Protein AF-A0AAV4V3L5-F1 (afdb_monomer_lite)

Foldseek 3Di:
DVVVLVVVLVVLVVVLVVVLVVLVVVLVPDPPSVVVPVSNVVSVVVNVVSVVVSVVVVVLSPDPVNDDDDDPVRDDPDPDD

pLDDT: mean 86.72, std 9.07, range [65.06, 97.44]

Organism: Caerostris extrusa (NCBI:txid172846)

Sequence (81 aa):
MPFHTFFGVGLFVMAVATAEMGITEKLVWTDNYSSGIPEGNMGNSLGLCLVVFAFLIVFITTHSAYKRQPLPEELPSQPLN

InterPro domains:
  IPR006593 Cytochrome b561/ferric reductase, transmembrane domain [PS50939] (1-62)
  IPR043205 Cytochrome b561/Cytochrome b reductase 1-like [PTHR10106] (1-68)

Radius of gyration: 21.02 Å; chains: 1; bounding box: 44×18×68 Å

Secondary structure (DSSP, 8-state):
-HHHHHHHHHHHHHHHHHHHHHHHHHHHTSTTGGGT-HHHHHHHHHHHHHHHHHHHHHHHHH-GGGSPPPPGGGSPPPPP-

Structure (mmCIF, N/CA/C/O backbone):
data_AF-A0AAV4V3L5-F1
#
_entry.id   AF-A0AAV4V3L5-F1
#
loop_
_atom_site.group_PDB
_atom_site.id
_atom_site.type_symbol
_atom_site.label_atom_id
_atom_site.label_alt_id
_atom_site.label_comp_id
_atom_site.label_asym_id
_atom_site.label_entity_id
_atom_site.label_seq_id
_atom_site.pdbx_PDB_ins_code
_atom_site.Cartn_x
_atom_site.Cartn_y
_atom_site.Cartn_z
_atom_site.occupancy
_atom_site.B_iso_or_equiv
_atom_site.auth_seq_id
_atom_site.auth_comp_id
_atom_site.auth_asym_id
_atom_site.auth_atom_id
_atom_site.pdbx_PDB_model_num
ATOM 1 N N . MET A 1 1 ? -7.461 3.185 21.599 1.00 78.38 1 MET A N 1
ATOM 2 C CA . MET A 1 1 ? -6.716 4.463 21.585 1.00 78.38 1 MET A CA 1
ATOM 3 C C . MET A 1 1 ? -6.795 5.063 20.180 1.00 78.38 1 MET A C 1
ATOM 5 O O . MET A 1 1 ? -6.251 4.448 19.272 1.00 78.38 1 MET A O 1
ATOM 9 N N . PRO A 1 2 ? -7.505 6.190 19.971 1.00 83.81 2 PRO A N 1
ATOM 10 C CA . PRO A 1 2 ? -7.881 6.681 18.634 1.00 83.81 2 PRO A CA 1
ATOM 11 C C . PRO A 1 2 ? -6.686 7.091 17.760 1.00 83.81 2 PRO A C 1
ATOM 13 O O . PRO A 1 2 ? -6.665 6.786 16.571 1.00 83.81 2 PRO A O 1
ATOM 16 N N . PHE A 1 3 ? -5.655 7.702 18.353 1.00 91.75 3 PHE A N 1
ATOM 17 C CA . PHE A 1 3 ? -4.451 8.112 17.624 1.00 91.75 3 PHE A CA 1
ATOM 18 C C . PHE A 1 3 ? -3.668 6.927 17.049 1.00 91.75 3 PHE A C 1
ATOM 20 O O . PHE A 1 3 ? -3.235 6.983 15.905 1.00 91.75 3 PHE A O 1
ATOM 27 N N . HIS A 1 4 ? -3.526 5.833 17.804 1.00 91.94 4 HIS A N 1
ATOM 28 C CA . HIS A 1 4 ? -2.788 4.651 17.348 1.00 91.94 4 HIS A CA 1
ATOM 29 C C . HIS A 1 4 ? -3.410 4.037 16.087 1.00 91.94 4 HIS A C 1
ATOM 31 O O . HIS A 1 4 ? -2.698 3.721 15.140 1.00 91.94 4 HIS A O 1
ATOM 37 N N . THR A 1 5 ? -4.740 3.921 16.044 1.00 90.00 5 THR A N 1
ATOM 38 C CA . THR A 1 5 ? -5.450 3.390 14.872 1.00 90.00 5 THR A CA 1
ATOM 39 C C . THR A 1 5 ? -5.321 4.322 13.667 1.00 90.00 5 THR A C 1
ATOM 41 O O . THR A 1 5 ? -5.073 3.845 12.565 1.00 90.00 5 THR A O 1
ATOM 44 N N . PHE A 1 6 ? -5.417 5.640 13.872 1.00 90.25 6 PHE A N 1
ATOM 45 C CA . PHE A 1 6 ? -5.232 6.620 12.799 1.00 90.25 6 PHE A CA 1
ATOM 46 C C . PHE A 1 6 ? -3.826 6.549 12.187 1.00 90.25 6 PHE A C 1
ATOM 48 O O . PHE A 1 6 ? -3.689 6.382 10.976 1.00 90.25 6 PHE A O 1
ATOM 55 N N . PHE A 1 7 ? -2.780 6.606 13.017 1.00 94.62 7 PHE A N 1
ATOM 56 C CA . PHE A 1 7 ? -1.400 6.509 12.537 1.00 94.62 7 PHE A CA 1
ATOM 57 C C . PHE A 1 7 ? -1.087 5.138 11.935 1.00 94.62 7 PHE A C 1
ATOM 59 O O . PHE A 1 7 ? -0.365 5.076 10.948 1.00 94.62 7 PHE A O 1
ATOM 66 N N . GLY A 1 8 ? -1.649 4.052 12.471 1.00 94.31 8 GLY A N 1
ATOM 67 C CA . GLY A 1 8 ? -1.469 2.710 11.915 1.00 94.31 8 GLY A CA 1
ATOM 68 C C . GLY A 1 8 ? -2.015 2.589 10.492 1.00 94.31 8 GLY A C 1
ATOM 69 O O . GLY A 1 8 ? -1.304 2.137 9.597 1.00 94.31 8 GLY A O 1
ATOM 70 N N . VAL A 1 9 ? -3.246 3.057 10.259 1.00 94.38 9 VAL A N 1
ATOM 71 C CA . VAL A 1 9 ? -3.844 3.067 8.913 1.00 94.38 9 VAL A CA 1
ATOM 72 C C . VAL A 1 9 ? -3.085 4.023 7.987 1.00 94.38 9 VAL A C 1
ATOM 74 O O . VAL A 1 9 ? -2.789 3.663 6.850 1.00 94.38 9 VAL A O 1
ATOM 77 N N . GLY A 1 10 ? -2.704 5.208 8.473 1.00 95.12 10 GLY A N 1
ATOM 78 C CA . GLY A 1 10 ? -1.921 6.172 7.696 1.00 95.12 10 GLY A CA 1
ATOM 79 C C . GLY A 1 10 ? -0.554 5.629 7.264 1.00 95.12 10 GLY A C 1
ATOM 80 O O . GLY A 1 10 ? -0.194 5.735 6.094 1.00 95.12 10 GLY A O 1
ATOM 81 N N . LEU A 1 11 ? 0.186 4.992 8.176 1.00 96.88 11 LEU A N 1
ATOM 82 C CA . LEU A 1 11 ? 1.474 4.360 7.872 1.00 96.88 11 LEU A CA 1
ATOM 83 C C . LEU A 1 11 ? 1.329 3.210 6.879 1.00 96.88 11 LEU A C 1
ATOM 85 O O . LEU A 1 11 ? 2.175 3.063 6.003 1.00 96.88 11 LEU A O 1
ATOM 89 N N . PHE A 1 12 ? 0.258 2.422 6.982 1.00 95.81 12 PHE A N 1
ATOM 90 C CA . PHE A 1 12 ? -0.020 1.357 6.024 1.00 95.81 12 PHE A CA 1
ATOM 91 C C . PHE A 1 12 ? -0.234 1.906 4.606 1.00 95.81 12 PHE A C 1
ATOM 93 O O . PHE A 1 12 ? 0.394 1.425 3.666 1.00 95.81 12 PHE A O 1
ATOM 100 N N . VAL A 1 13 ? -1.046 2.959 4.453 1.00 96.25 13 VAL A N 1
ATOM 101 C CA . VAL A 1 13 ? -1.263 3.613 3.149 1.00 96.25 13 VAL A CA 1
ATOM 102 C C . VAL A 1 13 ? 0.040 4.203 2.602 1.00 96.25 13 VAL A C 1
ATOM 104 O O . VAL A 1 13 ? 0.357 4.005 1.431 1.00 96.25 13 VAL A O 1
ATOM 107 N N . MET A 1 14 ? 0.830 4.874 3.446 1.00 96.62 14 MET A N 1
ATOM 108 C CA . MET A 1 14 ? 2.132 5.420 3.047 1.00 96.62 14 MET A CA 1
ATOM 109 C C . MET A 1 14 ? 3.111 4.325 2.608 1.00 96.62 14 MET A C 1
ATOM 111 O O . MET A 1 14 ? 3.795 4.498 1.606 1.00 96.62 14 MET A O 1
ATOM 115 N N . ALA A 1 15 ? 3.152 3.186 3.303 1.00 97.44 15 ALA A N 1
ATOM 116 C CA . ALA A 1 15 ? 4.008 2.062 2.931 1.00 97.44 15 ALA A CA 1
ATOM 117 C C . ALA A 1 15 ? 3.641 1.483 1.554 1.00 97.44 15 ALA A C 1
ATOM 119 O O . ALA A 1 15 ? 4.532 1.169 0.764 1.00 97.44 15 ALA A O 1
ATOM 120 N N . VAL A 1 16 ? 2.343 1.390 1.241 1.00 96.56 16 VAL A N 1
ATOM 121 C CA . VAL A 1 16 ? 1.866 0.964 -0.085 1.00 96.56 16 VAL A CA 1
ATOM 122 C C . VAL A 1 16 ? 2.267 1.981 -1.154 1.00 96.56 16 VAL A C 1
ATOM 124 O O . VAL A 1 16 ? 2.818 1.590 -2.179 1.00 96.56 16 VAL A O 1
ATOM 127 N N . ALA A 1 17 ? 2.091 3.280 -0.891 1.00 95.69 17 ALA A N 1
ATOM 128 C CA . ALA A 1 17 ? 2.513 4.335 -1.812 1.00 95.69 17 ALA A CA 1
ATOM 129 C C . ALA A 1 17 ? 4.032 4.313 -2.071 1.00 95.69 17 ALA A C 1
ATOM 131 O O . ALA A 1 17 ? 4.473 4.475 -3.207 1.00 95.69 17 ALA A O 1
ATOM 132 N N . THR A 1 18 ? 4.848 4.066 -1.041 1.00 96.88 18 THR A N 1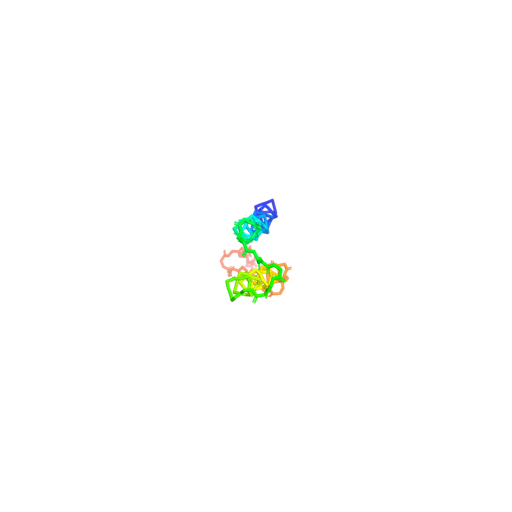
ATOM 133 C CA . THR A 1 18 ? 6.301 3.895 -1.198 1.00 96.88 18 THR A CA 1
ATOM 134 C C . THR A 1 18 ? 6.644 2.653 -2.024 1.00 96.88 18 THR A C 1
ATOM 136 O O . THR A 1 18 ? 7.553 2.711 -2.851 1.00 96.88 18 THR A O 1
ATOM 139 N N . ALA A 1 19 ? 5.916 1.545 -1.854 1.00 95.56 19 ALA A N 1
ATOM 140 C CA . ALA A 1 19 ? 6.115 0.346 -2.667 1.00 95.56 19 ALA A CA 1
ATOM 141 C C . ALA A 1 19 ? 5.793 0.598 -4.152 1.00 95.56 19 ALA A C 1
ATOM 143 O O . ALA A 1 19 ? 6.584 0.222 -5.018 1.00 95.56 19 ALA A O 1
ATOM 144 N N . GLU A 1 20 ? 4.688 1.286 -4.456 1.00 93.62 20 GLU A N 1
ATOM 145 C CA . GLU A 1 20 ? 4.347 1.674 -5.833 1.00 93.62 20 GLU A CA 1
ATOM 146 C C . GLU A 1 20 ? 5.364 2.641 -6.445 1.00 93.62 20 GLU A C 1
ATOM 148 O O . GLU A 1 20 ? 5.716 2.507 -7.620 1.00 93.62 20 GLU A O 1
ATOM 153 N N . MET A 1 21 ? 5.878 3.584 -5.650 1.00 94.62 21 MET A N 1
ATOM 154 C CA . MET A 1 21 ? 6.935 4.497 -6.082 1.00 94.62 21 MET A CA 1
ATOM 155 C C . MET A 1 21 ? 8.198 3.725 -6.479 1.00 94.62 21 MET A C 1
ATOM 157 O O . MET A 1 21 ? 8.706 3.941 -7.574 1.00 94.62 21 MET A O 1
ATOM 161 N N . GLY A 1 22 ? 8.639 2.757 -5.667 1.00 93.06 22 GLY A N 1
ATOM 162 C CA . GLY A 1 22 ? 9.803 1.922 -5.986 1.00 93.06 22 GLY A CA 1
ATOM 163 C C . GLY A 1 22 ? 9.608 1.031 -7.222 1.00 93.06 22 GLY A C 1
ATOM 164 O O . GLY A 1 22 ? 10.532 0.865 -8.022 1.00 93.06 22 GLY A O 1
ATOM 165 N N . ILE A 1 23 ? 8.399 0.492 -7.429 1.00 90.69 23 ILE A N 1
ATOM 166 C CA . ILE A 1 23 ? 8.055 -0.238 -8.663 1.00 90.69 23 ILE A CA 1
ATOM 167 C C . ILE A 1 23 ? 8.150 0.710 -9.866 1.00 90.69 23 ILE A C 1
ATOM 169 O O . ILE A 1 23 ? 8.790 0.382 -10.864 1.00 90.69 23 ILE A O 1
ATOM 173 N N . THR A 1 24 ? 7.562 1.902 -9.756 1.00 87.88 24 THR A N 1
ATOM 174 C CA . THR A 1 24 ? 7.557 2.904 -10.830 1.00 87.88 24 THR A CA 1
ATOM 175 C C . THR A 1 24 ? 8.969 3.367 -11.168 1.00 87.88 24 THR A C 1
ATOM 177 O O . THR A 1 24 ? 9.319 3.415 -12.342 1.00 87.88 24 THR A O 1
ATOM 180 N N . GLU A 1 25 ? 9.810 3.635 -10.168 1.00 89.38 25 GLU A N 1
ATOM 181 C CA . GLU A 1 25 ? 11.227 3.954 -10.353 1.00 89.38 25 GLU A CA 1
ATOM 182 C C . GLU A 1 25 ? 11.926 2.864 -11.175 1.00 89.38 25 GLU A C 1
ATOM 184 O O . GLU A 1 25 ? 12.512 3.143 -12.225 1.00 89.38 25 GLU A O 1
ATOM 189 N N . LYS A 1 26 ? 11.792 1.594 -10.776 1.00 86.12 26 LYS A N 1
ATOM 190 C CA . LYS A 1 26 ? 12.419 0.484 -11.505 1.00 86.12 26 LYS A CA 1
ATOM 191 C C . LYS A 1 26 ? 11.943 0.383 -12.963 1.00 86.12 26 LYS A C 1
ATOM 193 O O . LYS A 1 26 ? 12.746 0.062 -13.845 1.00 86.12 26 LYS A O 1
ATOM 198 N N . LEU A 1 27 ? 10.663 0.648 -13.212 1.00 84.56 27 LEU A N 1
ATOM 199 C CA . LEU A 1 27 ? 10.060 0.609 -14.546 1.00 84.56 27 LEU A CA 1
ATOM 200 C C . LEU A 1 27 ? 10.469 1.816 -15.408 1.00 84.56 27 LEU A C 1
ATOM 202 O O . LEU A 1 27 ? 10.710 1.648 -16.600 1.00 84.56 27 LEU A O 1
ATOM 206 N N . VAL A 1 28 ? 10.605 3.008 -14.823 1.00 83.19 28 VAL A N 1
ATOM 207 C CA . VAL A 1 28 ? 11.007 4.239 -15.530 1.00 83.19 28 VAL A CA 1
ATOM 208 C C . VAL A 1 28 ? 12.452 4.166 -16.027 1.00 83.19 28 VAL A C 1
ATOM 210 O O . VAL A 1 28 ? 12.739 4.640 -17.123 1.00 83.19 28 VAL A O 1
ATOM 213 N N . TRP A 1 29 ? 13.353 3.539 -15.266 1.00 84.19 29 TRP A N 1
ATOM 214 C CA . TRP A 1 29 ? 14.744 3.313 -15.688 1.00 84.19 29 TRP A CA 1
ATOM 215 C C . TRP A 1 29 ? 14.940 2.072 -16.570 1.00 84.19 29 TRP A C 1
ATOM 217 O O . TRP A 1 29 ? 16.077 1.695 -16.854 1.00 84.19 29 TRP A O 1
ATOM 227 N N . THR A 1 30 ? 13.858 1.423 -17.002 1.00 80.06 30 THR A N 1
ATOM 228 C CA . THR A 1 30 ? 13.922 0.312 -17.954 1.00 80.06 30 THR A CA 1
ATOM 229 C C . THR A 1 30 ? 13.741 0.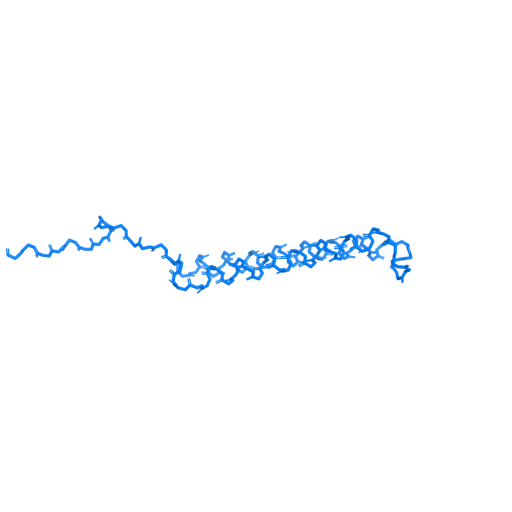825 -19.381 1.00 80.06 30 THR A C 1
ATOM 231 O O . THR A 1 30 ? 12.787 1.544 -19.686 1.00 80.06 30 THR A O 1
ATOM 234 N N . ASP A 1 31 ? 14.644 0.423 -20.278 1.00 73.06 31 ASP A N 1
ATOM 235 C CA . ASP A 1 31 ? 14.546 0.755 -21.697 1.00 73.06 31 ASP A CA 1
ATOM 236 C C . ASP A 1 31 ? 13.238 0.225 -22.300 1.00 73.06 31 ASP A C 1
ATOM 238 O O . ASP A 1 31 ? 12.838 -0.918 -22.086 1.00 73.06 31 ASP A O 1
ATOM 242 N N . ASN A 1 32 ? 12.584 1.054 -23.114 1.00 72.31 32 ASN A N 1
ATOM 243 C CA . ASN A 1 32 ? 11.372 0.698 -23.857 1.00 72.31 32 ASN A CA 1
ATOM 244 C C . ASN A 1 32 ? 10.150 0.298 -23.0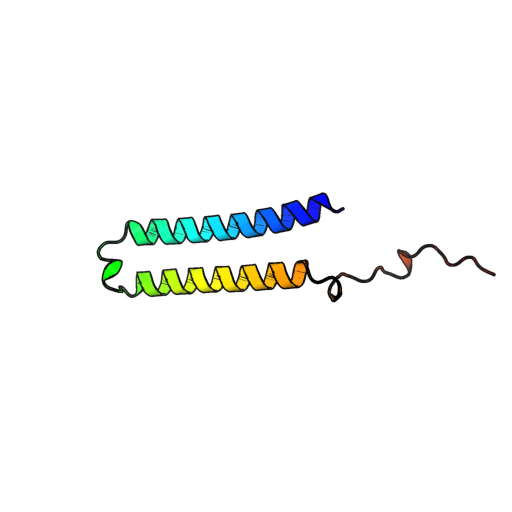01 1.00 72.31 32 ASN A C 1
ATOM 246 O O . ASN A 1 32 ? 9.295 -0.447 -23.483 1.00 72.31 32 ASN A O 1
ATOM 250 N N . TYR A 1 33 ? 9.974 0.842 -21.791 1.00 74.56 33 TYR A N 1
ATOM 251 C CA . TYR A 1 33 ? 8.751 0.633 -20.991 1.00 74.56 33 TYR A CA 1
ATOM 252 C C . TYR A 1 33 ? 7.445 0.891 -21.778 1.00 74.56 33 TYR A C 1
ATOM 254 O O . TYR A 1 33 ? 6.503 0.101 -21.722 1.00 74.56 33 TYR A O 1
ATOM 262 N N . SER A 1 34 ? 7.418 1.942 -22.609 1.00 75.50 34 SER A N 1
ATOM 263 C CA . SER A 1 34 ? 6.257 2.296 -23.443 1.00 75.50 34 SER A CA 1
ATOM 264 C C . SER A 1 34 ? 5.916 1.265 -24.529 1.00 75.50 34 SER A C 1
ATOM 266 O O . SER A 1 34 ? 4.848 1.360 -25.130 1.00 75.50 34 SER A O 1
ATOM 268 N N . SER A 1 35 ? 6.797 0.299 -24.807 1.00 77.38 35 SER A N 1
ATOM 269 C CA . SER A 1 35 ? 6.543 -0.756 -25.796 1.00 77.38 35 SER A CA 1
ATOM 270 C C . SER A 1 35 ? 5.731 -1.936 -25.242 1.00 77.38 35 SER A C 1
ATOM 272 O O . SER A 1 35 ? 5.470 -2.890 -25.970 1.00 77.38 35 SER A O 1
ATOM 274 N N . GLY A 1 36 ? 5.301 -1.874 -23.973 1.00 71.12 36 GLY A N 1
ATOM 275 C CA . GLY A 1 36 ? 4.517 -2.946 -23.355 1.00 71.12 36 GLY A CA 1
ATOM 276 C C . GLY A 1 36 ? 5.346 -4.203 -23.097 1.00 71.12 36 GLY A C 1
ATOM 277 O O . GLY A 1 36 ? 4.856 -5.319 -23.272 1.00 71.12 36 GLY A O 1
ATOM 278 N N . ILE A 1 37 ? 6.613 -4.028 -22.708 1.00 79.25 37 ILE A N 1
ATOM 279 C CA . ILE A 1 37 ? 7.484 -5.140 -22.321 1.00 79.25 37 ILE A CA 1
ATOM 280 C C . ILE A 1 37 ? 6.841 -5.970 -21.193 1.00 79.25 37 ILE A C 1
ATOM 282 O O . ILE A 1 37 ? 6.228 -5.399 -20.284 1.00 79.25 37 ILE A O 1
ATOM 286 N N . PRO A 1 38 ? 6.998 -7.308 -21.200 1.00 81.44 38 PRO A N 1
ATOM 287 C CA . PRO A 1 38 ? 6.388 -8.188 -20.200 1.00 81.44 38 PRO A CA 1
ATOM 288 C C . PRO A 1 38 ? 6.685 -7.787 -18.747 1.00 81.44 38 PRO A C 1
ATOM 290 O O . PRO A 1 38 ? 5.812 -7.884 -17.886 1.00 81.44 38 PRO A O 1
ATOM 293 N N . GLU A 1 39 ? 7.891 -7.277 -18.484 1.00 81.62 39 GLU A N 1
ATOM 294 C CA . GLU A 1 39 ? 8.308 -6.773 -17.169 1.00 81.62 39 GLU A CA 1
ATOM 295 C C . GLU A 1 39 ? 7.478 -5.565 -16.711 1.00 81.62 39 GLU A C 1
ATOM 297 O O . GLU A 1 39 ? 7.080 -5.495 -15.547 1.00 81.62 39 GLU A O 1
ATOM 302 N N . GLY A 1 40 ? 7.142 -4.652 -17.628 1.00 85.06 40 GLY A N 1
ATOM 303 C CA . GLY A 1 40 ? 6.290 -3.498 -17.341 1.00 85.06 40 GLY A CA 1
ATOM 304 C C . GLY A 1 40 ? 4.862 -3.912 -16.990 1.00 85.06 40 GLY A C 1
ATOM 305 O O . GLY A 1 40 ? 4.296 -3.444 -16.001 1.00 85.06 40 GLY A O 1
ATOM 306 N N . ASN A 1 41 ? 4.291 -4.853 -17.744 1.00 87.31 41 ASN A N 1
ATOM 307 C CA . ASN A 1 41 ? 2.942 -5.360 -17.477 1.00 87.31 41 ASN A CA 1
ATOM 308 C C . ASN A 1 41 ? 2.861 -6.103 -16.137 1.00 87.31 41 ASN A C 1
ATOM 310 O O . ASN A 1 41 ? 1.877 -5.947 -15.409 1.00 87.31 41 ASN A O 1
ATOM 314 N N . MET A 1 42 ? 3.892 -6.878 -15.788 1.00 87.88 42 MET A N 1
ATOM 315 C CA . MET A 1 42 ? 3.973 -7.561 -14.497 1.00 87.88 42 MET A CA 1
ATOM 316 C C . MET A 1 42 ? 4.102 -6.560 -13.339 1.00 87.88 42 MET A C 1
ATOM 318 O O . MET A 1 42 ? 3.385 -6.697 -12.348 1.00 87.88 42 MET A O 1
ATOM 322 N N . GLY A 1 43 ? 4.936 -5.524 -13.485 1.00 89.69 43 GLY A N 1
ATOM 323 C CA . GLY A 1 43 ? 5.072 -4.448 -12.496 1.00 89.69 43 GLY A CA 1
ATOM 324 C C . GLY A 1 43 ? 3.763 -3.687 -12.259 1.00 89.69 43 GLY A C 1
ATOM 325 O O . GLY A 1 43 ? 3.342 -3.529 -11.115 1.00 89.69 43 GLY A O 1
ATOM 326 N N . ASN A 1 44 ? 3.063 -3.305 -13.330 1.00 90.38 44 ASN A N 1
ATOM 327 C CA . ASN A 1 44 ? 1.762 -2.631 -13.234 1.00 90.38 44 ASN A CA 1
ATOM 328 C C . ASN A 1 44 ? 0.682 -3.518 -12.606 1.00 90.38 44 ASN A C 1
ATOM 330 O O . ASN A 1 44 ? -0.113 -3.049 -11.794 1.00 90.38 44 ASN A O 1
ATOM 334 N N . SER A 1 45 ? 0.662 -4.807 -12.956 1.00 92.06 45 SER A N 1
ATOM 335 C CA . SER A 1 45 ? -0.282 -5.765 -12.368 1.00 92.06 45 SER A CA 1
ATOM 336 C C . SER A 1 45 ? -0.031 -5.934 -10.869 1.00 92.06 45 SER A C 1
ATOM 338 O O . SER A 1 45 ? -0.979 -5.980 -10.088 1.00 92.06 45 SER A O 1
ATOM 340 N N . LEU A 1 46 ? 1.240 -5.974 -10.454 1.00 92.94 46 LEU A N 1
ATOM 341 C CA . LEU A 1 46 ? 1.623 -6.013 -9.045 1.00 92.94 46 LEU A CA 1
ATOM 342 C C . LEU A 1 46 ? 1.184 -4.737 -8.307 1.00 92.94 46 LEU A C 1
ATOM 344 O O . LEU A 1 46 ? 0.588 -4.847 -7.238 1.00 92.94 46 LEU A O 1
ATOM 348 N N . GLY A 1 47 ? 1.419 -3.554 -8.886 1.00 93.81 47 GLY A N 1
ATOM 349 C CA . GLY A 1 47 ? 0.965 -2.272 -8.328 1.00 93.81 47 GLY A CA 1
ATOM 350 C C . GLY A 1 47 ? -0.553 -2.232 -8.134 1.00 93.81 47 GLY A C 1
ATOM 351 O O . GLY A 1 47 ? -1.037 -2.008 -7.026 1.00 93.81 47 GLY A O 1
ATOM 352 N N . LEU A 1 48 ? -1.320 -2.611 -9.163 1.00 95.06 48 LEU A N 1
ATOM 353 C CA . LEU A 1 48 ? -2.780 -2.683 -9.072 1.00 95.06 48 LEU A CA 1
ATOM 354 C C . LEU A 1 48 ? -3.249 -3.649 -7.970 1.00 95.06 48 LEU A C 1
ATOM 356 O O . LEU A 1 48 ? -4.159 -3.321 -7.207 1.00 95.06 48 LEU A O 1
ATOM 360 N N . CYS A 1 49 ? -2.617 -4.820 -7.851 1.00 96.12 49 CYS A N 1
ATOM 361 C CA . CYS A 1 49 ? -2.903 -5.766 -6.772 1.00 96.12 49 CYS A CA 1
ATOM 362 C C . CYS A 1 49 ? -2.650 -5.151 -5.386 1.00 96.12 49 CYS A C 1
ATOM 364 O O . CYS A 1 49 ? -3.455 -5.364 -4.477 1.00 96.12 49 CYS A O 1
ATOM 366 N N . LEU A 1 50 ? -1.577 -4.369 -5.220 1.00 95.88 50 LEU A N 1
ATOM 367 C CA . LEU A 1 50 ? -1.273 -3.677 -3.964 1.00 95.88 50 LEU A CA 1
ATOM 368 C C . LEU A 1 50 ? -2.313 -2.601 -3.632 1.00 95.88 50 LEU A C 1
ATOM 370 O O . LEU A 1 50 ? -2.746 -2.526 -2.482 1.00 95.88 50 LEU A O 1
ATOM 374 N N . VAL A 1 51 ? -2.773 -1.827 -4.617 1.00 96.12 51 VAL A N 1
ATOM 375 C CA . VAL A 1 51 ? -3.829 -0.815 -4.423 1.00 96.12 51 VAL A CA 1
ATOM 376 C C . VAL A 1 51 ? -5.141 -1.460 -4.003 1.00 96.12 51 VAL A C 1
ATOM 378 O O . VAL A 1 51 ? -5.760 -1.029 -3.028 1.00 96.12 51 VAL A O 1
ATOM 381 N N . VAL A 1 52 ? -5.560 -2.520 -4.700 1.00 97.06 52 VAL A N 1
ATOM 382 C CA . VAL A 1 52 ? -6.790 -3.250 -4.360 1.00 97.06 52 VAL A CA 1
ATOM 383 C C . VAL A 1 52 ? -6.680 -3.851 -2.960 1.00 97.06 52 VAL A C 1
ATOM 385 O O . VAL A 1 52 ? -7.605 -3.719 -2.159 1.00 97.06 52 VAL A O 1
ATOM 388 N N . PHE A 1 53 ? -5.540 -4.458 -2.627 1.00 95.62 53 PHE A N 1
ATOM 389 C CA . PHE A 1 53 ? -5.296 -4.994 -1.291 1.00 95.62 53 PHE A CA 1
ATOM 390 C C . PHE A 1 53 ? -5.369 -3.905 -0.215 1.00 95.62 53 PHE A C 1
ATOM 392 O O . PHE A 1 53 ? -6.071 -4.069 0.785 1.00 95.62 53 PHE A O 1
ATOM 399 N N . ALA A 1 54 ? -4.706 -2.769 -0.434 1.00 96.38 54 ALA A N 1
ATOM 400 C CA . ALA A 1 54 ? -4.719 -1.654 0.501 1.00 96.38 54 ALA A CA 1
ATOM 401 C C . ALA A 1 54 ? -6.137 -1.116 0.722 1.00 96.38 54 ALA A C 1
ATOM 403 O O . ALA A 1 54 ? -6.549 -0.908 1.864 1.00 96.38 54 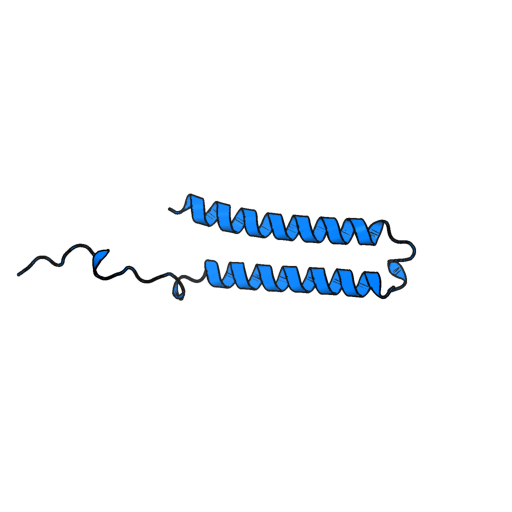ALA A O 1
ATOM 404 N N . PHE A 1 55 ? -6.907 -0.966 -0.357 1.00 95.94 55 PHE A N 1
ATOM 405 C CA . PHE A 1 55 ? -8.301 -0.544 -0.295 1.00 95.94 55 PHE A CA 1
ATOM 406 C C . PHE A 1 55 ? -9.157 -1.503 0.542 1.00 95.94 55 PHE A C 1
ATOM 408 O O . PHE A 1 55 ? -9.896 -1.057 1.421 1.00 95.94 55 PHE A O 1
ATOM 415 N N . LEU A 1 56 ? -9.024 -2.817 0.331 1.00 96.12 56 LEU A N 1
ATOM 416 C CA . LEU A 1 56 ? -9.758 -3.826 1.101 1.00 96.12 56 LEU A CA 1
ATOM 417 C C . LEU A 1 56 ? -9.404 -3.780 2.593 1.00 96.12 56 LEU A C 1
ATOM 419 O O . LEU A 1 56 ? -10.296 -3.840 3.440 1.00 96.12 56 LEU A O 1
ATOM 423 N N . ILE A 1 57 ? -8.122 -3.624 2.933 1.00 95.19 57 ILE A N 1
ATOM 424 C CA . ILE A 1 57 ? -7.681 -3.515 4.329 1.00 95.19 57 ILE A CA 1
ATOM 425 C C . ILE A 1 57 ? -8.224 -2.240 4.982 1.00 95.19 57 ILE A C 1
ATOM 427 O O . 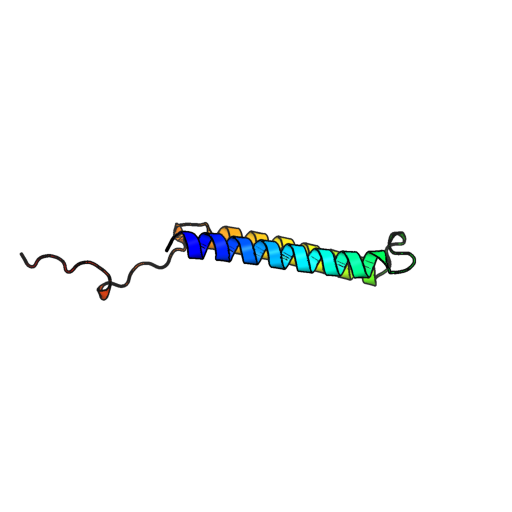ILE A 1 57 ? -8.750 -2.296 6.097 1.00 95.19 57 ILE A O 1
ATOM 431 N N . VAL A 1 58 ? -8.159 -1.094 4.299 1.00 94.81 58 VAL A N 1
ATOM 432 C CA . VAL A 1 58 ? -8.722 0.166 4.813 1.00 94.81 58 VAL A CA 1
ATOM 433 C C . VAL A 1 58 ? -10.239 0.045 4.992 1.00 94.81 58 VAL A C 1
ATOM 435 O O . VAL A 1 58 ? -10.778 0.472 6.013 1.00 94.81 58 VAL A O 1
ATOM 438 N N . PHE A 1 59 ? -10.937 -0.603 4.060 1.00 93.19 59 PHE A N 1
ATOM 439 C CA . PHE A 1 59 ? -12.373 -0.850 4.173 1.00 93.19 59 PHE A CA 1
ATOM 440 C C . PHE A 1 59 ? -12.715 -1.704 5.402 1.00 93.19 59 PHE A C 1
ATOM 442 O O . PHE A 1 59 ? -13.544 -1.309 6.220 1.00 93.19 59 PHE A O 1
ATOM 449 N N . ILE A 1 60 ? -12.041 -2.843 5.585 1.00 93.12 60 ILE A N 1
ATOM 450 C CA . ILE A 1 60 ? -12.310 -3.750 6.712 1.00 93.12 60 ILE A CA 1
ATOM 451 C C . ILE A 1 60 ? -11.982 -3.076 8.050 1.00 93.12 60 ILE A C 1
ATOM 453 O O . ILE A 1 60 ? -12.746 -3.198 9.005 1.00 93.12 60 ILE A O 1
ATOM 457 N N . THR A 1 61 ? -10.871 -2.340 8.123 1.00 90.69 61 THR A N 1
ATOM 458 C CA . THR A 1 61 ? -10.421 -1.688 9.366 1.00 90.69 61 THR A CA 1
ATOM 459 C C . THR A 1 61 ? -11.286 -0.497 9.777 1.00 90.69 61 THR A C 1
ATOM 461 O O . THR A 1 61 ? -11.388 -0.202 10.969 1.00 90.69 61 THR A O 1
ATOM 464 N N . THR A 1 62 ? -11.924 0.183 8.821 1.00 88.38 62 THR A N 1
ATOM 465 C CA . THR A 1 62 ? -12.821 1.320 9.091 1.00 88.38 62 THR A CA 1
ATOM 466 C C . THR A 1 62 ? -14.268 0.896 9.337 1.00 88.38 62 THR A C 1
ATOM 468 O O . THR A 1 62 ? -15.040 1.663 9.919 1.00 88.38 62 THR A O 1
ATOM 471 N N . HIS A 1 63 ? -14.649 -0.327 8.957 1.00 89.00 63 HIS A N 1
ATOM 472 C CA . HIS A 1 63 ? -16.007 -0.814 9.149 1.00 89.00 63 HIS A CA 1
ATOM 473 C C . HIS A 1 63 ? -16.271 -1.197 10.614 1.00 89.00 63 HIS A C 1
ATOM 475 O O . HIS A 1 63 ? -15.742 -2.175 11.144 1.00 89.00 63 HIS A O 1
ATOM 481 N N . SER A 1 64 ? -17.139 -0.431 11.280 1.00 81.75 64 SER A N 1
ATOM 482 C CA . SER A 1 64 ? -17.445 -0.596 12.708 1.00 81.75 64 SER A CA 1
ATOM 483 C C . SER A 1 64 ? -18.071 -1.950 13.057 1.00 81.75 64 SER A C 1
ATOM 485 O O . SER A 1 64 ? -17.910 -2.406 14.188 1.00 81.75 64 SER A O 1
ATOM 487 N N . ALA A 1 65 ? -18.729 -2.613 12.100 1.00 84.88 65 ALA A N 1
ATOM 488 C CA . ALA A 1 65 ? -19.341 -3.925 12.299 1.00 84.88 65 ALA A CA 1
ATOM 489 C C . ALA A 1 65 ? -18.315 -5.056 12.509 1.00 84.88 65 ALA A C 1
ATOM 491 O O . ALA A 1 65 ? -18.644 -6.056 13.139 1.00 84.88 65 ALA A O 1
ATOM 492 N N . TYR A 1 66 ? -17.072 -4.897 12.034 1.00 84.81 66 TYR A N 1
ATOM 493 C CA . TYR A 1 66 ? -15.999 -5.889 12.213 1.00 84.81 66 TYR A CA 1
ATOM 494 C C . TYR A 1 66 ? -15.125 -5.618 13.440 1.00 84.81 66 TYR A C 1
ATOM 496 O O . TYR A 1 66 ? -14.120 -6.295 13.668 1.00 84.81 66 TYR A O 1
ATOM 504 N N . LYS A 1 67 ? -15.482 -4.616 14.249 1.00 83.62 67 LYS A N 1
ATOM 505 C CA . LYS A 1 67 ? -14.737 -4.300 15.462 1.00 83.62 67 LYS A CA 1
ATOM 506 C C . LYS A 1 67 ? -14.906 -5.435 16.478 1.00 83.62 67 LYS A C 1
ATOM 508 O O . LYS A 1 67 ? -16.022 -5.879 16.729 1.00 83.62 67 LYS A O 1
ATOM 513 N N . ARG A 1 68 ? -13.799 -5.872 17.096 1.00 86.88 68 ARG A N 1
ATOM 514 C CA . ARG A 1 68 ? -13.808 -6.877 18.177 1.00 86.88 68 ARG A CA 1
ATOM 515 C C . ARG A 1 68 ? -14.839 -6.483 19.241 1.00 86.88 68 ARG A C 1
ATOM 517 O O . ARG A 1 68 ? -14.751 -5.386 19.798 1.00 86.88 68 ARG A O 1
ATOM 524 N N . GLN A 1 69 ? -15.781 -7.382 19.523 1.00 84.31 69 GLN A N 1
ATOM 525 C CA . GLN A 1 69 ? -16.677 -7.235 20.667 1.00 84.31 69 GLN A CA 1
ATOM 526 C C . GLN A 1 69 ? -15.868 -7.396 21.962 1.00 84.31 69 GLN A C 1
ATOM 528 O O . GLN A 1 69 ? -15.009 -8.282 22.022 1.00 84.31 69 GLN A O 1
ATOM 533 N N . PRO A 1 70 ? -16.091 -6.539 22.971 1.00 79.75 70 PRO A N 1
ATOM 534 C CA . PRO A 1 70 ? -15.403 -6.667 24.248 1.00 79.75 70 PRO A CA 1
ATOM 535 C C . PRO A 1 70 ? -15.773 -7.997 24.911 1.00 79.75 70 PRO A C 1
ATOM 537 O O . PRO A 1 70 ? -16.915 -8.454 24.799 1.00 79.75 70 PRO A O 1
ATOM 540 N N . LEU A 1 71 ? -14.808 -8.629 25.579 1.00 78.31 71 LEU A N 1
ATOM 541 C CA . LEU A 1 71 ? -15.083 -9.845 26.347 1.00 78.31 71 LEU A CA 1
ATOM 542 C C . LEU A 1 71 ? -16.032 -9.526 27.516 1.00 78.31 71 LEU A C 1
ATOM 544 O O . LEU A 1 71 ? -15.989 -8.416 28.042 1.00 78.31 71 LEU A O 1
ATOM 548 N N . PRO A 1 72 ? -16.837 -10.496 27.988 1.00 75.31 72 PRO A N 1
ATOM 549 C CA . PRO A 1 72 ? -17.702 -10.306 29.154 1.00 75.31 72 PRO A CA 1
ATOM 550 C C . PRO A 1 72 ? -16.954 -9.854 30.419 1.00 75.31 72 PRO A C 1
ATOM 552 O O . PRO A 1 72 ? -17.505 -9.107 31.215 1.00 75.31 72 PRO A O 1
ATOM 555 N N . GLU A 1 73 ? -15.690 -10.260 30.576 1.00 73.31 73 GLU A N 1
ATOM 556 C CA . GLU A 1 73 ? -14.787 -9.828 31.660 1.00 73.31 73 GLU A CA 1
ATOM 557 C C . GLU A 1 73 ? -14.305 -8.372 31.523 1.00 73.31 73 GLU A C 1
ATOM 559 O O . GLU A 1 73 ? -13.893 -7.760 32.503 1.00 73.31 73 GLU A O 1
ATOM 564 N N . GLU A 1 74 ? -14.346 -7.809 30.310 1.00 73.50 74 GLU A N 1
ATOM 565 C CA . GLU A 1 74 ? -13.984 -6.416 30.010 1.00 73.50 74 GLU A CA 1
ATOM 566 C C . GLU A 1 74 ? -15.194 -5.467 30.178 1.00 73.50 74 GLU A C 1
ATOM 568 O O . GLU A 1 74 ? -15.045 -4.245 30.082 1.00 73.50 74 GLU A O 1
ATOM 573 N N . LEU A 1 75 ? -16.398 -6.013 30.406 1.00 74.12 75 LEU A N 1
ATOM 574 C CA . LEU A 1 75 ? -17.608 -5.243 30.686 1.00 74.12 75 LEU A CA 1
ATOM 575 C C . LEU A 1 75 ? -17.644 -4.844 32.169 1.00 74.12 75 LEU A C 1
ATOM 577 O O . LEU A 1 75 ? -17.267 -5.644 33.026 1.00 74.12 75 LEU A O 1
ATOM 581 N N . PRO A 1 76 ? -18.117 -3.628 32.508 1.00 73.81 76 PRO A N 1
ATOM 582 C CA . PRO A 1 76 ? -18.333 -3.262 33.902 1.00 73.81 76 PRO A CA 1
ATOM 583 C C . PRO A 1 76 ? -19.254 -4.303 34.542 1.00 73.81 76 PRO A C 1
ATOM 585 O O . PRO A 1 76 ? -20.303 -4.624 33.976 1.00 73.81 76 PRO A O 1
ATOM 588 N N . SER A 1 77 ? -18.841 -4.850 35.690 1.00 68.25 77 SER A N 1
ATOM 589 C CA . SER A 1 77 ? -19.624 -5.838 36.427 1.00 68.25 77 SER A CA 1
ATOM 590 C C . SER A 1 77 ? -21.054 -5.329 36.573 1.00 68.25 77 SER A C 1
ATOM 592 O O . SER A 1 77 ? -21.288 -4.216 37.051 1.00 68.25 77 SER A O 1
ATOM 594 N N . GLN A 1 78 ? -22.024 -6.117 36.106 1.00 68.56 78 GLN A N 1
ATOM 595 C CA . GLN A 1 78 ? -23.423 -5.776 36.320 1.00 68.56 78 GLN A CA 1
ATOM 596 C C . GLN A 1 78 ? -23.639 -5.653 37.836 1.00 68.56 78 GLN A C 1
ATOM 598 O O . GLN A 1 78 ? -23.211 -6.555 38.565 1.00 68.56 78 GLN A O 1
ATOM 603 N N . PRO A 1 79 ? -24.237 -4.557 38.340 1.00 65.81 79 PRO A N 1
ATOM 604 C CA . PRO A 1 79 ? -24.538 -4.466 39.758 1.00 65.81 79 PRO A CA 1
ATOM 605 C C . PRO A 1 79 ? -25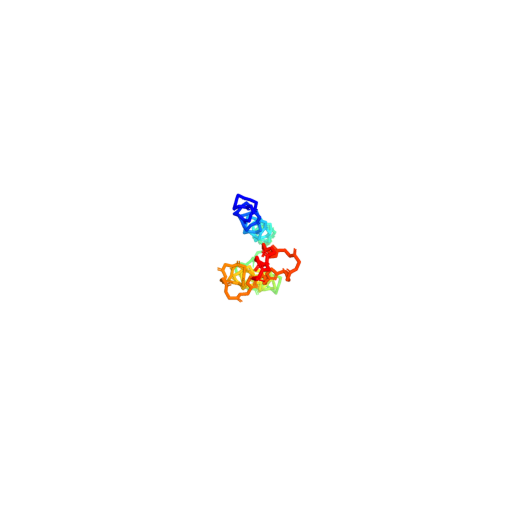.459 -5.635 40.118 1.00 65.81 79 PRO A C 1
ATOM 607 O O . PRO A 1 79 ? -26.513 -5.803 39.504 1.00 65.81 79 PRO A O 1
ATOM 610 N N . LEU A 1 80 ? -25.014 -6.468 41.064 1.00 68.31 80 LEU A N 1
ATOM 611 C CA . LEU A 1 80 ? -25.838 -7.513 41.668 1.00 68.31 80 LEU A CA 1
ATOM 612 C C . LEU A 1 80 ? -27.057 -6.816 42.283 1.00 68.31 80 LEU A C 1
ATOM 614 O O . LEU A 1 80 ? -26.885 -5.903 43.095 1.00 68.31 80 LEU A O 1
ATOM 618 N N . ASN A 1 81 ? -28.253 -7.176 41.814 1.00 65.06 81 ASN A N 1
ATOM 619 C CA . ASN A 1 81 ? -29.508 -6.667 42.359 1.00 65.06 81 ASN A CA 1
ATOM 620 C C . ASN A 1 81 ? -29.854 -7.325 43.696 1.00 65.06 81 ASN A C 1
ATOM 622 O O . ASN A 1 81 ? -29.386 -8.457 43.953 1.00 65.06 81 ASN A O 1
#